Protein AF-A0A9D5GW02-F1 (afdb_monomer)

Organism: Pisum sativum (NCBI:txid3888)

InterPro domains:
  IPR046796 Putative plant retrotransposon-related domain [PF20167] (46-162)

Secondary structure (DSSP, 8-state):
--------------------GGGSSSHHHHHHHHHHHHS-SS--------TT-------TTPPPHHHHHHHH----HHHHHHHHB-TT---EE-TTS-EEEEEGGGB-HHHHHHHHHIIIIIS--S--SEEEHHHHHHHHHHHTT----HHHHHHHHHHHHHHHHHTT--

pLDDT: mean 79.62, std 18.94, range [33.97, 96.88]

Solvent-accessible surface area (backbone atoms only — not comparable to full-atom values): 10791 Å² total; per-residue (Å²): 140,85,85,81,82,79,81,79,79,78,78,80,70,81,74,82,70,75,87,61,78,85,76,43,97,43,71,68,56,46,52,52,46,53,57,49,68,71,44,60,92,52,78,86,73,78,74,82,78,53,92,86,55,84,74,90,82,64,62,96,88,55,68,38,59,52,53,49,49,64,73,69,64,80,72,64,61,67,61,45,41,70,75,35,33,36,91,96,54,75,65,47,56,48,98,85,67,46,77,49,28,35,52,49,87,43,36,28,72,71,43,49,57,52,45,52,52,37,36,66,72,49,53,70,55,96,66,75,74,44,40,44,49,74,55,47,55,51,50,41,36,61,74,70,72,45,58,65,60,59,67,61,48,33,53,50,47,52,52,49,52,56,58,55,58,61,69,76,75,117

Structure (mmCIF, N/CA/C/O backbone):
data_AF-A0A9D5GW02-F1
#
_entry.id   AF-A0A9D5GW02-F1
#
loop_
_atom_site.group_PDB
_atom_site.id
_atom_site.type_symbol
_atom_site.label_atom_id
_atom_site.label_alt_id
_atom_site.label_comp_id
_atom_site.label_asym_id
_atom_site.label_entity_id
_atom_site.label_seq_id
_atom_site.pdbx_PDB_ins_code
_atom_site.Cartn_x
_atom_site.Cartn_y
_atom_site.Cartn_z
_atom_site.occupancy
_atom_site.B_iso_or_equiv
_atom_site.auth_seq_id
_atom_site.auth_comp_id
_atom_site.auth_asym_id
_atom_site.auth_atom_id
_atom_site.pdbx_PDB_model_num
ATOM 1 N N . MET A 1 1 ? 53.458 -5.445 1.717 1.00 40.38 1 MET A N 1
ATOM 2 C CA . MET A 1 1 ? 52.701 -5.622 2.977 1.00 40.38 1 MET A CA 1
ATOM 3 C C . MET A 1 1 ? 51.301 -5.050 2.788 1.00 40.38 1 MET A C 1
ATOM 5 O O . MET A 1 1 ? 51.118 -3.847 2.907 1.00 40.38 1 MET A O 1
ATOM 9 N N . GLN A 1 2 ? 50.339 -5.889 2.402 1.00 34.09 2 GLN A N 1
ATOM 10 C CA . GLN A 1 2 ? 48.928 -5.512 2.267 1.00 34.09 2 GLN A CA 1
ATOM 11 C C . GLN A 1 2 ? 48.217 -5.868 3.579 1.00 34.09 2 GLN A C 1
ATOM 13 O O . GLN A 1 2 ? 48.332 -6.998 4.046 1.00 34.09 2 GLN A O 1
ATOM 18 N N . LYS A 1 3 ? 47.546 -4.898 4.213 1.00 35.06 3 LYS A N 1
ATOM 19 C CA . LYS A 1 3 ? 46.736 -5.131 5.417 1.00 35.06 3 LYS A CA 1
ATOM 20 C C . LYS A 1 3 ? 45.313 -5.478 4.988 1.00 35.06 3 LYS A C 1
ATOM 22 O O . LYS A 1 3 ? 44.567 -4.606 4.551 1.00 35.06 3 LYS A O 1
ATOM 27 N N . THR A 1 4 ? 44.961 -6.751 5.103 1.00 35.06 4 THR A N 1
ATOM 28 C CA . THR A 1 4 ? 43.608 -7.273 4.893 1.00 35.06 4 THR A CA 1
ATOM 29 C C . THR A 1 4 ? 42.700 -6.779 6.021 1.00 35.06 4 THR A C 1
ATOM 31 O O . THR A 1 4 ? 42.963 -7.038 7.194 1.00 35.06 4 THR A O 1
ATOM 34 N N . ASN A 1 5 ? 41.651 -6.030 5.678 1.00 33.97 5 ASN A N 1
ATOM 35 C CA . ASN A 1 5 ? 40.672 -5.502 6.625 1.00 33.97 5 ASN A CA 1
ATOM 36 C C . ASN A 1 5 ? 39.564 -6.549 6.825 1.00 33.97 5 ASN A C 1
ATOM 38 O O . ASN A 1 5 ? 38.668 -6.680 5.992 1.00 33.97 5 ASN A O 1
ATOM 42 N N . VAL A 1 6 ? 39.662 -7.342 7.893 1.00 38.84 6 VAL A N 1
ATOM 43 C CA . VAL A 1 6 ? 38.624 -8.304 8.283 1.00 38.84 6 VAL A CA 1
ATOM 44 C C . VAL A 1 6 ? 37.545 -7.540 9.051 1.00 38.84 6 VAL A C 1
ATOM 46 O O . VAL A 1 6 ? 37.749 -7.148 10.198 1.00 38.84 6 VAL A O 1
ATOM 49 N N . ARG A 1 7 ? 36.389 -7.302 8.420 1.00 36.84 7 ARG A N 1
ATOM 50 C CA . ARG A 1 7 ? 35.183 -6.838 9.121 1.00 36.84 7 ARG A CA 1
ATOM 51 C C . ARG A 1 7 ? 34.597 -8.008 9.908 1.00 36.84 7 ARG A C 1
ATOM 53 O O . ARG A 1 7 ? 33.895 -8.843 9.348 1.00 36.84 7 ARG A O 1
ATOM 60 N N . THR A 1 8 ? 34.878 -8.055 11.203 1.00 35.97 8 THR A N 1
ATOM 61 C CA . THR A 1 8 ? 34.214 -8.964 12.141 1.00 35.97 8 THR A CA 1
ATOM 62 C C . THR A 1 8 ? 32.749 -8.548 12.282 1.00 35.97 8 THR A C 1
ATOM 64 O O . THR A 1 8 ? 32.448 -7.477 12.809 1.00 35.97 8 THR A O 1
ATOM 67 N N . SER A 1 9 ? 31.827 -9.369 11.782 1.00 36.84 9 SER A N 1
ATOM 68 C CA . SER A 1 9 ? 30.395 -9.216 12.035 1.00 36.84 9 SER A CA 1
ATOM 69 C C . SER A 1 9 ? 30.111 -9.534 13.503 1.00 36.84 9 SER A C 1
ATOM 71 O O . SER A 1 9 ? 30.228 -10.686 13.921 1.00 36.84 9 SER A O 1
ATOM 73 N N . PHE A 1 10 ? 29.727 -8.537 14.298 1.00 34.84 10 PHE A N 1
ATOM 74 C CA . PHE A 1 10 ? 29.139 -8.801 15.607 1.00 34.84 10 PHE A CA 1
ATOM 75 C C . PHE A 1 10 ? 27.690 -9.238 15.394 1.00 34.84 10 PHE A C 1
ATOM 77 O O . PHE A 1 10 ? 26.810 -8.408 15.173 1.00 34.84 10 PHE A O 1
ATOM 84 N N . ALA A 1 11 ? 27.445 -10.548 15.437 1.00 38.75 11 ALA A N 1
ATOM 85 C CA . ALA A 1 11 ? 26.105 -11.061 15.667 1.00 38.75 11 ALA A CA 1
ATOM 86 C C . ALA A 1 11 ? 25.654 -10.549 17.042 1.00 38.75 11 ALA A C 1
ATOM 88 O O . ALA A 1 11 ? 26.266 -10.868 18.062 1.00 38.75 11 ALA A O 1
ATOM 89 N N . HIS A 1 12 ? 24.626 -9.703 17.068 1.00 41.47 12 HIS A N 1
ATOM 90 C CA . HIS A 1 12 ? 23.966 -9.335 18.312 1.00 41.47 12 HIS A CA 1
ATOM 91 C C . HIS A 1 12 ? 23.134 -10.546 18.729 1.00 41.47 12 HIS A C 1
ATOM 93 O O . HIS A 1 12 ? 22.028 -10.750 18.235 1.00 41.47 12 HIS A O 1
ATOM 99 N N . THR A 1 13 ? 23.692 -11.403 19.580 1.00 37.59 13 THR A N 1
ATOM 100 C CA . THR A 1 13 ? 22.870 -12.354 20.320 1.00 37.59 13 THR A CA 1
ATOM 101 C C . THR A 1 13 ? 21.923 -11.532 21.196 1.00 37.59 13 THR A C 1
ATOM 103 O O . THR A 1 13 ? 22.393 -10.624 21.893 1.00 37.59 13 THR A O 1
ATOM 106 N N . PRO A 1 14 ? 20.600 -11.776 21.154 1.00 41.75 14 PRO A N 1
ATOM 107 C CA . PRO A 1 14 ? 19.697 -11.203 22.137 1.00 41.75 14 PRO A CA 1
ATOM 108 C C . PRO A 1 14 ? 20.248 -11.577 23.507 1.00 41.75 14 PRO A C 1
ATOM 110 O O . PRO A 1 14 ? 20.387 -12.757 23.826 1.00 41.75 14 PRO A O 1
ATOM 113 N N . LYS A 1 15 ? 20.648 -10.579 24.292 1.00 44.72 15 LYS A N 1
ATOM 114 C CA . LYS A 1 15 ? 20.936 -10.828 25.696 1.00 44.72 15 LYS A CA 1
ATOM 115 C C . LYS A 1 15 ? 19.602 -11.208 26.317 1.00 44.72 15 LYS A C 1
ATOM 117 O O . LYS A 1 15 ? 18.693 -10.381 26.360 1.00 44.72 15 LYS A O 1
ATOM 122 N N . GLU A 1 16 ? 19.476 -12.454 26.755 1.00 51.94 16 GLU A N 1
ATOM 123 C CA . GLU A 1 16 ? 18.466 -12.811 27.741 1.00 51.94 16 GLU A CA 1
ATOM 124 C C . GLU A 1 16 ? 18.828 -12.062 29.026 1.00 51.94 16 GLU A C 1
ATOM 126 O O . GLU A 1 16 ? 19.579 -12.552 29.867 1.00 51.94 16 GLU A O 1
ATOM 131 N N . ASP A 1 17 ? 18.381 -10.811 29.132 1.00 56.94 17 ASP A N 1
ATOM 132 C CA . ASP A 1 17 ? 18.469 -10.082 30.387 1.00 56.94 17 ASP A CA 1
ATOM 133 C C . ASP A 1 17 ? 17.536 -10.793 31.379 1.00 56.94 17 ASP A C 1
ATOM 135 O O . ASP A 1 17 ? 16.331 -10.901 31.113 1.00 56.94 17 ASP A O 1
ATOM 139 N N . PRO A 1 18 ? 18.051 -11.297 32.515 1.00 57.75 18 PRO A N 1
ATOM 140 C CA . PRO A 1 18 ? 17.220 -11.964 33.501 1.00 57.75 18 PRO A CA 1
ATOM 141 C C . PRO A 1 18 ? 16.119 -11.008 33.969 1.00 57.75 18 PRO A C 1
ATOM 143 O O . PRO A 1 18 ? 16.367 -9.841 34.287 1.00 57.75 18 PRO A O 1
ATOM 146 N N . PHE A 1 19 ? 14.883 -11.510 33.980 1.00 56.81 19 PHE A N 1
ATOM 147 C CA . PHE A 1 19 ? 13.697 -10.738 34.333 1.00 56.81 19 PHE A CA 1
ATOM 148 C C . PHE A 1 19 ? 13.860 -10.095 35.719 1.00 56.81 19 PHE A C 1
ATOM 150 O O . PHE A 1 19 ? 13.896 -10.780 36.740 1.00 56.81 19 PHE A O 1
ATOM 157 N N . ASN A 1 20 ? 13.976 -8.765 35.756 1.00 67.88 20 ASN A N 1
ATOM 158 C CA . ASN A 1 20 ? 14.180 -8.020 36.992 1.00 67.88 20 ASN A CA 1
ATOM 159 C C . ASN A 1 20 ? 12.852 -7.453 37.520 1.00 67.88 20 ASN A C 1
ATOM 161 O O . ASN A 1 20 ? 12.376 -6.419 37.048 1.00 67.88 20 ASN A O 1
ATOM 165 N N . HIS A 1 21 ? 12.298 -8.095 38.551 1.00 65.56 21 HIS A N 1
ATOM 166 C CA . HIS A 1 21 ? 11.068 -7.668 39.231 1.00 65.56 21 HIS A CA 1
ATOM 167 C C . HIS A 1 21 ? 11.150 -6.244 39.816 1.00 65.56 21 HIS A C 1
ATOM 169 O O . HIS A 1 21 ? 10.138 -5.558 39.898 1.00 65.56 21 HIS A O 1
ATOM 175 N N . SER A 1 22 ? 12.348 -5.758 40.164 1.00 69.81 22 SER A N 1
ATOM 176 C CA . SER A 1 22 ? 12.544 -4.413 40.736 1.00 69.81 22 SER A CA 1
ATOM 177 C C . SER A 1 22 ? 12.518 -3.274 39.706 1.00 69.81 22 SER A C 1
ATOM 179 O O . SER A 1 22 ? 12.589 -2.105 40.076 1.00 69.81 22 SER A O 1
ATOM 181 N N . LYS A 1 23 ? 12.398 -3.589 38.408 1.00 71.31 23 LYS A N 1
ATOM 182 C CA . LYS A 1 23 ? 12.313 -2.592 37.328 1.00 71.31 23 LYS A CA 1
ATOM 183 C C . LYS A 1 23 ? 10.919 -1.964 37.200 1.00 71.31 23 LYS A C 1
ATOM 185 O O . LYS A 1 23 ? 10.786 -0.896 36.605 1.00 71.31 23 LYS A O 1
ATOM 190 N N . PHE A 1 24 ? 9.884 -2.627 37.707 1.00 73.25 24 PHE A N 1
ATOM 191 C CA . PHE A 1 24 ? 8.500 -2.191 37.546 1.00 73.25 24 PHE A CA 1
ATOM 192 C C . PHE A 1 24 ? 8.050 -1.355 38.743 1.00 73.25 24 PHE A C 1
ATOM 194 O O . PHE A 1 24 ? 8.357 -1.677 39.886 1.00 73.25 24 PHE A O 1
ATOM 201 N N . LEU A 1 25 ? 7.283 -0.293 38.483 1.00 75.38 25 LEU A N 1
ATOM 202 C CA . LEU A 1 25 ? 6.775 0.603 39.529 1.00 75.38 25 LEU A CA 1
ATOM 203 C C . LEU A 1 25 ? 5.629 -0.032 40.346 1.00 75.38 25 LEU A C 1
ATOM 205 O O . LEU A 1 25 ? 5.149 0.579 41.296 1.00 75.38 25 LEU A O 1
ATOM 209 N N . GLY A 1 26 ? 5.175 -1.240 39.981 1.00 78.56 26 GLY A N 1
ATOM 210 C CA . GLY A 1 26 ? 4.139 -1.987 40.695 1.00 78.56 26 GLY A CA 1
ATOM 211 C C . GLY A 1 26 ? 3.680 -3.264 39.978 1.00 78.56 26 GLY A C 1
ATOM 212 O O . GLY A 1 26 ? 4.031 -3.505 38.819 1.00 78.56 26 GLY A O 1
ATOM 213 N N . ALA A 1 27 ? 2.855 -4.057 40.671 1.00 76.12 27 ALA A N 1
ATOM 214 C CA . ALA A 1 27 ? 2.363 -5.361 40.213 1.00 76.12 27 ALA A CA 1
ATOM 215 C C . ALA A 1 27 ? 1.530 -5.286 38.917 1.00 76.12 27 ALA A C 1
ATOM 217 O O . ALA A 1 27 ? 1.648 -6.156 38.056 1.00 76.12 27 ALA A O 1
ATOM 218 N N . ASP A 1 28 ? 0.756 -4.214 38.726 1.00 79.00 28 ASP A N 1
ATOM 219 C CA . ASP A 1 28 ? -0.043 -4.006 37.509 1.00 79.00 28 ASP A CA 1
ATOM 220 C C . ASP A 1 28 ? 0.834 -3.802 36.266 1.00 79.00 28 ASP A C 1
ATOM 222 O O . ASP A 1 28 ? 0.537 -4.317 35.185 1.00 79.00 28 ASP A O 1
ATOM 226 N N . GLN A 1 29 ? 1.945 -3.072 36.410 1.00 75.06 29 GLN A N 1
ATOM 227 C CA . GLN A 1 29 ? 2.900 -2.883 35.316 1.00 75.06 29 GLN A CA 1
ATOM 228 C C . GLN A 1 29 ? 3.627 -4.184 34.985 1.00 75.06 29 GLN A C 1
ATOM 230 O O . GLN A 1 29 ? 3.855 -4.474 33.812 1.00 75.06 29 GLN A O 1
ATOM 235 N N . GLU A 1 30 ? 3.952 -4.977 36.007 1.00 77.25 30 GLU A N 1
ATOM 236 C CA . GLU A 1 30 ? 4.559 -6.294 35.842 1.00 77.25 30 GLU A CA 1
ATOM 237 C C . GLU A 1 30 ? 3.620 -7.258 35.101 1.00 77.25 30 GLU A C 1
ATOM 239 O O . GLU A 1 30 ? 4.036 -7.908 34.138 1.00 77.25 30 GLU A O 1
ATOM 244 N N . TYR A 1 31 ? 2.343 -7.319 35.497 1.00 80.50 31 TYR A N 1
ATOM 245 C CA . TYR A 1 31 ? 1.327 -8.144 34.841 1.00 80.50 31 TYR A CA 1
ATOM 246 C C . TYR A 1 31 ? 1.158 -7.747 33.374 1.00 80.50 31 TYR A C 1
ATOM 248 O O . TYR A 1 31 ? 1.256 -8.588 32.481 1.00 80.50 31 TYR A O 1
ATOM 256 N N . ARG A 1 32 ? 0.997 -6.447 33.113 1.00 78.81 32 ARG A N 1
ATOM 257 C CA . ARG A 1 32 ? 0.835 -5.915 31.760 1.00 78.81 32 ARG A CA 1
ATOM 258 C C . ARG A 1 32 ? 2.076 -6.146 30.895 1.00 78.81 32 ARG A C 1
ATOM 260 O O . ARG A 1 32 ? 1.938 -6.434 29.712 1.00 78.81 32 ARG A O 1
ATOM 267 N N . TYR A 1 33 ? 3.282 -6.054 31.457 1.00 76.06 33 TYR A N 1
ATOM 268 C CA . TYR A 1 33 ? 4.509 -6.397 30.737 1.00 76.06 33 TYR A CA 1
ATOM 269 C C . TYR A 1 33 ? 4.549 -7.881 30.370 1.00 76.06 33 TYR A C 1
ATOM 271 O O . TYR A 1 33 ? 4.834 -8.198 29.222 1.00 76.06 33 TYR A O 1
ATOM 279 N N . LYS A 1 34 ? 4.227 -8.789 31.300 1.00 77.44 34 LYS A N 1
ATOM 280 C CA . LYS A 1 34 ? 4.178 -10.236 31.020 1.00 77.44 34 LYS A CA 1
ATOM 281 C C . LYS A 1 34 ? 3.123 -10.573 29.969 1.00 77.44 34 LYS A C 1
ATOM 283 O O . LYS A 1 34 ? 3.375 -11.390 29.091 1.00 77.44 34 LYS A O 1
ATOM 288 N N . GLU A 1 35 ? 1.972 -9.910 30.029 1.00 81.88 35 GLU A N 1
ATOM 289 C CA . GLU A 1 35 ? 0.899 -10.043 29.044 1.00 81.88 35 GLU A CA 1
ATOM 290 C C . GLU A 1 35 ? 1.308 -9.512 27.658 1.00 81.88 35 GLU A C 1
ATOM 292 O O . GLU A 1 35 ? 0.929 -10.080 26.640 1.00 81.88 35 GLU A O 1
ATOM 297 N N . LEU A 1 36 ? 2.082 -8.425 27.594 1.00 72.38 36 LEU A N 1
ATOM 298 C CA . LEU A 1 36 ? 2.593 -7.872 26.336 1.00 72.38 36 LEU A CA 1
ATOM 299 C C . LEU A 1 36 ? 3.779 -8.665 25.786 1.00 72.38 36 LEU A C 1
ATOM 301 O O . LEU A 1 36 ? 3.888 -8.808 24.579 1.00 72.38 36 LEU A O 1
ATOM 305 N N . ALA A 1 37 ? 4.655 -9.185 26.644 1.00 68.25 37 ALA A N 1
ATOM 306 C CA . ALA A 1 37 ? 5.805 -9.991 26.245 1.00 68.25 37 ALA A CA 1
ATOM 307 C C . ALA A 1 37 ? 5.386 -11.381 25.744 1.00 68.25 37 ALA A C 1
ATOM 309 O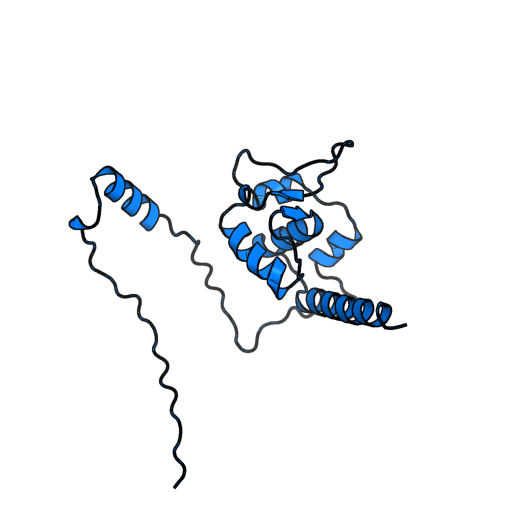 O . ALA A 1 37 ? 6.035 -11.931 24.860 1.00 68.25 37 ALA A O 1
ATOM 310 N N . SER A 1 38 ? 4.290 -11.938 26.272 1.00 69.00 38 SER A N 1
ATOM 311 C CA . SER A 1 38 ? 3.700 -13.180 25.756 1.00 69.00 38 SER A CA 1
ATOM 312 C C . SER A 1 38 ? 2.944 -12.976 24.441 1.00 69.00 38 SER A C 1
ATOM 314 O O . SER A 1 38 ? 2.763 -13.921 23.673 1.00 69.00 38 SER A O 1
ATOM 316 N N . LYS A 1 39 ? 2.532 -11.738 24.147 1.00 64.94 39 LYS A N 1
ATOM 317 C CA . LYS A 1 39 ? 1.973 -11.339 22.856 1.00 64.94 39 LYS A CA 1
ATOM 318 C C . LYS A 1 39 ? 3.121 -10.947 21.935 1.00 64.94 39 LYS A C 1
ATOM 320 O O . LYS A 1 39 ? 3.562 -9.802 21.931 1.00 64.94 39 LYS A O 1
ATOM 325 N N . SER A 1 40 ? 3.599 -11.890 21.127 1.00 58.03 40 SER A N 1
ATOM 326 C CA . SER A 1 40 ? 4.564 -11.559 20.079 1.00 58.03 40 SER A CA 1
ATOM 327 C C . SER A 1 40 ? 4.011 -10.414 19.215 1.00 58.03 40 SER A C 1
ATOM 329 O O . SER A 1 40 ? 2.965 -10.557 18.582 1.00 58.03 40 SER A O 1
ATOM 331 N N . ILE A 1 41 ? 4.684 -9.254 19.226 1.00 56.97 41 ILE A N 1
ATOM 332 C CA . ILE A 1 41 ? 4.271 -8.040 18.484 1.00 56.97 41 ILE A CA 1
ATOM 333 C C . ILE A 1 41 ? 4.180 -8.326 16.978 1.00 56.97 41 ILE A C 1
ATOM 335 O O . ILE A 1 41 ? 3.425 -7.689 16.247 1.00 56.97 41 ILE A O 1
ATOM 339 N N . TRP A 1 42 ? 4.929 -9.327 16.530 1.00 55.28 42 TRP A N 1
ATOM 340 C CA . TRP A 1 42 ? 4.851 -9.909 15.209 1.00 55.28 42 TRP A CA 1
ATOM 341 C C . TRP A 1 42 ? 4.508 -11.385 15.391 1.00 55.28 42 TRP A C 1
ATOM 343 O O . TRP A 1 42 ? 5.206 -12.071 16.129 1.00 55.28 42 TRP A O 1
ATOM 353 N N . SER A 1 43 ? 3.527 -11.943 14.675 1.00 51.34 43 SER A N 1
ATOM 354 C CA . SER A 1 43 ? 3.719 -13.340 14.252 1.00 51.34 43 SER A CA 1
ATOM 355 C C . SER A 1 43 ? 5.114 -13.364 13.637 1.00 51.34 43 SER A C 1
ATOM 357 O O . SER A 1 43 ? 5.343 -12.500 12.789 1.00 51.34 43 SER A O 1
ATOM 359 N N . GLU A 1 44 ? 6.041 -14.204 14.095 1.00 53.19 44 GLU A N 1
ATOM 360 C CA . GLU A 1 44 ? 7.389 -14.312 13.530 1.00 53.19 44 GLU A CA 1
ATOM 361 C C . GLU A 1 44 ? 7.282 -14.659 12.034 1.00 53.19 44 GLU A C 1
ATOM 363 O O . GLU A 1 44 ? 7.429 -15.799 11.614 1.00 53.19 44 GLU A O 1
ATOM 368 N N . ARG A 1 45 ? 6.958 -13.672 11.192 1.00 51.53 45 ARG A N 1
ATOM 369 C CA . ARG A 1 45 ? 7.124 -13.747 9.756 1.00 51.53 45 ARG A CA 1
ATOM 370 C C . ARG A 1 45 ? 8.611 -13.610 9.595 1.00 51.53 45 ARG A C 1
ATOM 372 O O . ARG A 1 45 ? 9.160 -12.510 9.594 1.00 51.53 45 ARG A O 1
ATOM 379 N N . THR A 1 46 ? 9.265 -14.755 9.538 1.00 52.72 46 THR A N 1
ATOM 380 C CA . THR A 1 46 ? 10.623 -14.846 9.048 1.00 52.72 46 THR A CA 1
ATOM 381 C C . THR A 1 46 ? 10.588 -14.343 7.611 1.00 52.72 46 THR A C 1
ATOM 383 O O . THR A 1 46 ? 10.161 -15.040 6.692 1.00 52.72 46 THR A O 1
ATOM 386 N N . PHE A 1 47 ? 10.970 -13.084 7.414 1.00 53.03 47 PHE A N 1
ATOM 387 C CA . PHE A 1 47 ? 11.226 -12.575 6.081 1.00 53.03 47 PHE A CA 1
ATOM 388 C C . PHE A 1 47 ? 12.541 -13.206 5.646 1.00 53.03 47 PHE A C 1
ATOM 390 O O . PHE A 1 47 ? 13.613 -12.777 6.071 1.00 53.03 47 PHE A O 1
ATOM 397 N N . ASN A 1 48 ? 12.457 -14.266 4.845 1.00 55.50 48 ASN A N 1
ATOM 398 C CA . ASN A 1 48 ? 13.618 -14.836 4.175 1.00 55.50 48 ASN A CA 1
ATOM 399 C C . ASN A 1 48 ? 14.128 -13.798 3.170 1.00 55.50 48 ASN A C 1
ATOM 401 O O . ASN A 1 48 ? 13.737 -13.795 2.003 1.00 55.50 48 ASN A O 1
ATOM 405 N N . ILE A 1 49 ? 14.950 -12.863 3.649 1.00 57.59 49 ILE A N 1
ATOM 406 C CA . ILE A 1 49 ? 15.620 -11.871 2.817 1.00 57.59 49 ILE A CA 1
ATOM 407 C C . ILE A 1 49 ? 16.700 -12.634 2.057 1.00 57.59 49 ILE A C 1
ATOM 409 O O . ILE A 1 49 ? 17.816 -12.810 2.537 1.00 57.59 49 ILE A O 1
ATOM 413 N N . ASN A 1 50 ? 16.323 -13.145 0.889 1.00 65.69 50 ASN A N 1
ATOM 414 C CA . ASN A 1 50 ? 17.260 -13.691 -0.074 1.00 65.69 50 ASN A CA 1
ATOM 415 C C . ASN A 1 50 ? 18.154 -12.527 -0.563 1.00 65.69 50 ASN A C 1
ATOM 417 O O . ASN A 1 50 ? 17.607 -11.586 -1.147 1.00 65.69 50 ASN A O 1
ATOM 421 N N . PRO A 1 51 ? 19.481 -12.545 -0.328 1.00 67.25 51 PRO A N 1
ATOM 422 C CA . PRO A 1 51 ? 20.381 -11.497 -0.809 1.00 67.25 51 PRO A CA 1
ATOM 423 C C . PRO A 1 51 ? 20.463 -11.441 -2.342 1.00 67.25 51 PRO A C 1
ATOM 425 O O . PRO A 1 51 ? 20.709 -10.369 -2.890 1.00 67.25 51 PRO A O 1
ATOM 428 N N . GLU A 1 52 ? 20.184 -12.546 -3.036 1.00 68.19 52 GLU A N 1
ATOM 429 C CA . GLU A 1 52 ? 20.007 -12.578 -4.492 1.00 68.19 52 GLU A CA 1
ATOM 430 C C . GLU A 1 52 ? 18.584 -12.171 -4.926 1.00 68.19 52 GLU A C 1
ATOM 432 O O . GLU A 1 52 ? 18.358 -11.809 -6.081 1.00 68.19 52 GLU A O 1
ATOM 437 N N . GLY A 1 53 ? 17.630 -12.180 -3.990 1.00 63.88 53 GLY A N 1
ATOM 438 C CA . GLY A 1 53 ? 16.211 -11.932 -4.224 1.00 63.88 53 GLY A CA 1
ATOM 439 C C . GLY A 1 53 ? 15.531 -13.015 -5.072 1.00 63.88 53 GLY A C 1
ATOM 440 O O . GLY A 1 53 ? 16.156 -13.739 -5.835 1.00 63.88 53 GLY A O 1
ATOM 441 N N . ASN A 1 54 ? 14.206 -13.110 -4.964 1.00 71.31 54 ASN A N 1
ATOM 442 C CA . ASN A 1 54 ? 13.366 -13.781 -5.962 1.00 71.31 54 ASN A CA 1
ATOM 443 C C . ASN A 1 54 ? 12.419 -12.718 -6.529 1.00 71.31 54 ASN A C 1
ATOM 445 O O . ASN A 1 54 ? 11.279 -12.615 -6.067 1.00 71.31 54 ASN A O 1
ATOM 449 N N . PRO A 1 55 ? 12.905 -11.833 -7.419 1.00 72.12 55 PRO A N 1
ATOM 450 C CA . PRO A 1 55 ? 12.084 -10.758 -7.950 1.00 72.12 55 PRO A CA 1
ATOM 451 C C . PRO A 1 55 ? 10.847 -11.334 -8.636 1.00 72.12 55 PRO A C 1
ATOM 453 O O . PRO A 1 55 ? 10.900 -12.386 -9.276 1.00 72.12 55 PRO A O 1
ATOM 456 N N . LEU A 1 56 ? 9.726 -10.625 -8.500 1.00 77.88 56 LEU A N 1
ATOM 457 C CA . LEU A 1 56 ? 8.514 -10.953 -9.232 1.00 77.88 56 LEU A CA 1
ATOM 458 C C . LEU A 1 56 ? 8.832 -10.885 -10.731 1.00 77.88 56 LEU A C 1
ATOM 460 O O . LEU A 1 56 ? 9.115 -9.812 -11.257 1.00 77.88 56 LEU A O 1
ATOM 464 N N . THR A 1 57 ? 8.807 -12.037 -11.393 1.00 82.12 57 THR A N 1
ATOM 465 C CA . THR A 1 57 ? 8.997 -12.147 -12.837 1.00 82.12 57 THR A CA 1
ATOM 466 C C . THR A 1 57 ? 7.625 -12.223 -13.483 1.00 82.12 57 THR A C 1
ATOM 468 O O . THR A 1 57 ? 6.852 -13.148 -13.243 1.00 82.12 57 THR A O 1
ATOM 471 N N . LEU A 1 58 ? 7.302 -11.197 -14.257 1.00 82.50 58 LEU A N 1
ATOM 472 C CA . LEU A 1 58 ? 6.102 -11.146 -15.077 1.00 82.50 58 LEU A CA 1
ATOM 473 C C . LEU A 1 58 ? 6.540 -11.020 -16.537 1.00 82.50 58 LEU A C 1
ATOM 475 O O . LEU A 1 58 ? 7.557 -10.372 -16.795 1.00 82.50 58 LEU A O 1
ATOM 479 N N . PRO A 1 59 ? 5.804 -11.617 -17.485 1.00 84.31 59 PRO A N 1
ATOM 480 C CA . PRO A 1 59 ? 5.935 -11.276 -18.896 1.00 84.31 59 PRO A CA 1
ATOM 481 C C . PRO A 1 59 ? 5.795 -9.762 -19.115 1.00 84.31 59 PRO A C 1
ATOM 483 O O . PRO A 1 59 ? 5.056 -9.107 -18.379 1.00 84.31 59 PRO A O 1
ATOM 486 N N . AS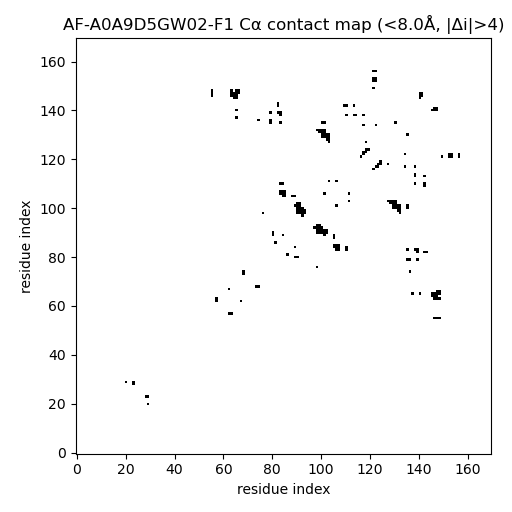P A 1 60 ? 6.444 -9.222 -20.150 1.00 76.94 60 ASP A N 1
ATOM 487 C CA . ASP A 1 60 ? 6.488 -7.772 -20.422 1.00 76.94 60 ASP A CA 1
ATOM 488 C C . ASP A 1 60 ? 5.093 -7.114 -20.504 1.00 76.94 60 ASP A C 1
ATOM 490 O O . ASP A 1 60 ? 4.912 -5.970 -20.080 1.00 76.94 60 ASP A O 1
ATOM 494 N N . ASP A 1 61 ? 4.089 -7.858 -20.977 1.00 84.38 61 ASP A N 1
ATOM 495 C CA . ASP A 1 61 ? 2.708 -7.386 -21.134 1.00 84.38 61 ASP A CA 1
ATOM 496 C C . ASP A 1 61 ? 1.795 -7.707 -19.935 1.00 84.38 61 ASP A C 1
ATOM 498 O O . ASP A 1 61 ? 0.607 -7.364 -19.934 1.00 84.38 61 ASP A O 1
ATOM 502 N N . GLU A 1 62 ? 2.310 -8.362 -18.890 1.00 90.12 62 GLU A N 1
ATOM 503 C CA . GLU A 1 62 ? 1.503 -8.760 -17.744 1.00 90.12 62 GLU A CA 1
ATOM 504 C C . GLU A 1 62 ? 1.578 -7.766 -16.576 1.00 90.12 62 GLU A C 1
ATOM 506 O O . GLU A 1 62 ? 2.627 -7.364 -16.079 1.00 90.12 62 GLU A O 1
ATOM 511 N N . LEU A 1 63 ? 0.402 -7.407 -16.059 1.00 90.25 63 LEU A N 1
ATOM 512 C CA . LEU A 1 63 ? 0.265 -6.598 -14.855 1.00 90.25 63 LEU A CA 1
ATOM 513 C C . LEU A 1 63 ? 0.214 -7.482 -13.596 1.00 90.25 63 LEU A C 1
ATOM 515 O O . LEU A 1 63 ? -0.567 -8.435 -13.523 1.00 90.25 63 LEU A O 1
ATOM 519 N N . CYS A 1 64 ? 0.955 -7.105 -12.547 1.00 93.62 64 CYS A N 1
ATOM 520 C CA . CYS A 1 64 ? 0.775 -7.690 -11.211 1.00 93.62 64 CYS A CA 1
ATOM 521 C C . CYS A 1 64 ? -0.646 -7.442 -10.674 1.00 93.62 64 CYS A C 1
ATOM 523 O O . CYS A 1 64 ? -1.355 -6.547 -11.147 1.00 93.62 64 CYS A O 1
ATOM 525 N N . GLN A 1 65 ? -1.057 -8.185 -9.640 1.00 94.31 65 GLN A N 1
ATOM 526 C CA . GLN A 1 65 ? -2.398 -8.067 -9.048 1.00 94.31 65 GLN A CA 1
ATOM 527 C C . GLN A 1 65 ? -2.730 -6.622 -8.645 1.00 94.31 65 GLN A C 1
ATOM 529 O O . GLN A 1 65 ? -3.803 -6.122 -8.984 1.00 94.31 65 GLN A O 1
ATOM 534 N N . TYR A 1 66 ? -1.789 -5.922 -7.997 1.00 95.06 66 TYR A N 1
ATOM 535 C CA . TYR A 1 66 ? -1.967 -4.511 -7.637 1.00 95.06 66 TYR A CA 1
ATOM 536 C C . TYR A 1 66 ? -2.203 -3.625 -8.865 1.00 95.06 66 TYR A C 1
ATOM 538 O O . TYR A 1 66 ? -3.099 -2.785 -8.871 1.00 95.06 66 TYR A O 1
ATOM 546 N N . SER A 1 67 ? -1.424 -3.826 -9.928 1.00 93.81 67 SER A N 1
ATOM 547 C CA . SER A 1 67 ? -1.535 -3.027 -11.150 1.00 93.81 67 SER A CA 1
ATOM 548 C C . SER A 1 67 ? -2.835 -3.297 -11.908 1.00 93.81 67 SER A C 1
ATOM 550 O O . SER A 1 67 ? -3.446 -2.351 -12.404 1.00 93.81 67 SER A O 1
ATOM 552 N N . LYS A 1 68 ? -3.289 -4.558 -11.945 1.00 94.69 68 LYS A N 1
ATOM 553 C CA . LYS A 1 68 ? -4.602 -4.943 -12.487 1.00 94.69 68 LYS A CA 1
ATOM 554 C C . LYS A 1 68 ? -5.711 -4.204 -11.730 1.00 94.69 68 LYS A C 1
ATOM 556 O O . LYS A 1 68 ? -6.480 -3.469 -12.346 1.00 94.69 68 LYS A O 1
ATOM 561 N N . ARG A 1 69 ? -5.718 -4.276 -10.394 1.00 95.50 69 ARG A N 1
ATOM 562 C CA . ARG A 1 69 ? -6.719 -3.589 -9.559 1.00 95.50 69 ARG A CA 1
ATOM 563 C C . ARG A 1 69 ? -6.677 -2.068 -9.698 1.00 95.50 69 ARG A C 1
ATOM 565 O O . ARG A 1 69 ? -7.720 -1.428 -9.792 1.00 95.50 69 ARG A O 1
ATOM 572 N N . LEU A 1 70 ? -5.480 -1.485 -9.755 1.00 93.50 70 LEU A N 1
ATOM 573 C CA . LEU A 1 70 ? -5.311 -0.048 -9.952 1.00 93.50 70 LEU A CA 1
ATOM 574 C C . LEU A 1 70 ? -5.926 0.423 -11.275 1.00 93.50 70 LEU A C 1
ATOM 576 O O . LEU A 1 70 ? -6.525 1.493 -11.300 1.00 93.50 70 LEU A O 1
ATOM 580 N N . SER A 1 71 ? -5.808 -0.374 -12.343 1.00 92.38 71 SER A N 1
ATOM 581 C CA . SER A 1 71 ? -6.412 -0.060 -13.645 1.00 92.38 71 SER A CA 1
ATOM 582 C C . SER A 1 71 ? -7.939 -0.204 -13.663 1.00 92.38 71 SER A C 1
ATOM 584 O O . SER A 1 71 ? -8.609 0.566 -14.342 1.00 92.38 71 SER A O 1
ATOM 586 N N . GLN A 1 72 ? -8.488 -1.150 -12.895 1.00 93.81 72 GLN A N 1
ATOM 587 C CA . GLN A 1 72 ? -9.933 -1.386 -12.795 1.00 93.81 72 GLN A CA 1
ATOM 588 C C . GLN A 1 72 ? -10.639 -0.319 -11.947 1.00 93.81 72 GLN A C 1
ATOM 590 O O . GLN A 1 72 ? -11.760 0.077 -12.254 1.00 93.81 72 GLN A O 1
ATOM 595 N N . GLY A 1 73 ? -9.985 0.164 -10.886 1.00 89.94 73 GLY A N 1
ATOM 596 C CA . GLY A 1 73 ? -10.505 1.226 -10.017 1.00 89.94 73 GLY A CA 1
ATOM 597 C C . GLY A 1 73 ? -11.603 0.791 -9.035 1.00 89.94 73 GLY A C 1
ATOM 598 O O . GLY A 1 73 ? -12.044 1.605 -8.224 1.00 89.94 73 GLY A O 1
ATOM 599 N N . ASP A 1 74 ? -12.014 -0.477 -9.051 1.00 90.44 74 ASP A N 1
ATOM 600 C CA . ASP A 1 74 ? -13.040 -1.074 -8.192 1.00 90.44 74 ASP A CA 1
ATOM 601 C C . ASP A 1 74 ? -12.447 -1.543 -6.848 1.00 90.44 74 ASP A C 1
ATOM 603 O O . ASP A 1 74 ? -12.269 -2.729 -6.561 1.00 90.44 74 ASP A O 1
ATOM 607 N N . TRP A 1 75 ? -12.079 -0.590 -5.997 1.00 93.50 75 TRP A N 1
ATOM 608 C CA . TRP A 1 75 ? -11.490 -0.889 -4.691 1.00 93.50 75 TRP A CA 1
ATOM 609 C C . TRP A 1 75 ? -12.552 -1.211 -3.635 1.00 93.50 75 TRP A C 1
ATOM 611 O O . TRP A 1 75 ? -13.484 -0.438 -3.417 1.00 93.50 75 TRP A O 1
ATOM 621 N N . ASN A 1 76 ? -12.365 -2.318 -2.910 1.00 94.56 76 ASN A N 1
ATOM 622 C CA . ASN A 1 76 ? -13.132 -2.605 -1.699 1.00 94.56 76 ASN A CA 1
ATOM 623 C C . ASN A 1 76 ? -12.518 -1.847 -0.510 1.00 94.56 76 ASN A C 1
ATOM 625 O O . ASN A 1 76 ? -11.632 -2.353 0.179 1.00 94.56 76 ASN A O 1
ATOM 629 N N . PHE A 1 77 ? -12.968 -0.610 -0.300 1.00 94.25 77 PHE A N 1
ATOM 630 C CA . PHE A 1 77 ? -12.435 0.259 0.752 1.00 94.25 77 PHE A CA 1
ATOM 631 C C . PHE A 1 77 ? -12.762 -0.212 2.172 1.00 94.25 77 PHE A C 1
ATOM 633 O O . PHE A 1 77 ? -12.007 0.109 3.087 1.00 94.25 77 PHE A O 1
ATOM 640 N N . GLU A 1 78 ? -13.822 -1.002 2.358 1.00 95.19 78 GLU A N 1
ATOM 641 C CA . GLU A 1 78 ? -14.129 -1.618 3.654 1.00 95.19 78 GLU A CA 1
ATOM 642 C C . GLU A 1 78 ? -13.076 -2.666 4.019 1.00 95.19 78 GLU A C 1
ATOM 644 O O . GLU A 1 78 ? -12.529 -2.634 5.117 1.00 95.19 78 GLU A O 1
ATOM 649 N N . LEU A 1 79 ? -12.685 -3.511 3.061 1.00 95.50 79 LEU A N 1
ATOM 650 C CA . LEU A 1 79 ? -11.614 -4.484 3.272 1.00 95.50 79 LEU A CA 1
ATOM 651 C C . LEU A 1 79 ? -10.261 -3.799 3.513 1.00 95.50 79 LEU A C 1
ATOM 653 O O . LEU A 1 79 ? -9.526 -4.178 4.419 1.00 95.50 79 LEU A O 1
ATOM 657 N N . VAL A 1 80 ? -9.952 -2.743 2.749 1.00 96.75 80 VAL A N 1
ATOM 658 C CA . VAL A 1 80 ? -8.742 -1.930 2.972 1.00 96.75 80 VAL A CA 1
ATOM 659 C C . VAL A 1 80 ? -8.751 -1.319 4.376 1.00 96.75 80 VAL A C 1
ATOM 661 O O . VAL A 1 80 ? -7.725 -1.337 5.051 1.00 96.75 80 VAL A O 1
ATOM 664 N N . LYS A 1 81 ? -9.892 -0.795 4.837 1.00 96.69 81 LYS A N 1
ATOM 665 C CA . LYS A 1 81 ? -10.046 -0.280 6.202 1.00 96.69 81 LYS A CA 1
ATOM 666 C C . LYS A 1 81 ? -9.753 -1.384 7.215 1.00 96.69 81 LYS A C 1
ATOM 668 O O . LYS A 1 81 ? -8.843 -1.218 8.020 1.00 96.69 81 LYS A O 1
ATOM 673 N N . ASP A 1 82 ? -10.463 -2.504 7.142 1.00 96.25 82 ASP A N 1
ATOM 674 C CA . ASP A 1 82 ? -10.375 -3.579 8.136 1.00 96.25 82 ASP A CA 1
ATOM 675 C C . ASP A 1 82 ? -8.968 -4.179 8.250 1.00 96.25 82 ASP A C 1
ATOM 677 O O . ASP A 1 82 ? -8.558 -4.592 9.333 1.00 96.25 82 ASP A O 1
ATOM 681 N N . THR A 1 83 ? -8.189 -4.172 7.165 1.00 96.19 83 THR A N 1
ATOM 682 C CA . THR A 1 83 ? -6.786 -4.599 7.200 1.00 96.19 83 THR A CA 1
ATOM 683 C C . THR A 1 83 ? -5.844 -3.553 7.804 1.00 96.19 83 THR A C 1
ATOM 685 O O . THR A 1 83 ? -4.858 -3.919 8.445 1.00 96.19 83 THR A O 1
ATOM 688 N N . LEU A 1 84 ? -6.088 -2.256 7.583 1.00 96.69 84 LEU A N 1
ATOM 689 C CA . LEU A 1 84 ? -5.097 -1.208 7.859 1.00 96.69 84 LEU A CA 1
ATOM 690 C C . LEU A 1 84 ? -5.295 -0.457 9.175 1.00 96.69 84 LEU A C 1
ATOM 692 O O . LEU A 1 84 ? -4.320 0.033 9.753 1.00 96.69 84 LEU A O 1
ATOM 696 N N . VAL A 1 85 ? -6.535 -0.307 9.636 1.00 96.56 85 VAL A N 1
ATOM 697 C CA . VAL A 1 85 ? -6.852 0.561 10.778 1.00 96.56 85 VAL A CA 1
ATOM 698 C C . VAL A 1 85 ? -7.186 -0.226 12.036 1.00 96.56 85 VAL A C 1
ATOM 700 O O . VAL A 1 85 ? -7.492 -1.414 11.999 1.00 96.56 85 VAL A O 1
ATOM 703 N N . LEU A 1 86 ? -7.102 0.448 13.181 1.00 95.81 86 LEU A N 1
ATOM 704 C CA . LEU A 1 86 ? -7.565 -0.093 14.454 1.00 95.81 86 LEU A CA 1
ATOM 705 C C . LEU A 1 86 ? -9.098 -0.272 14.450 1.00 95.81 86 LEU A C 1
ATOM 707 O O . LEU A 1 86 ? -9.804 0.540 13.841 1.00 95.81 86 LEU A O 1
ATOM 711 N N . PRO A 1 87 ? -9.642 -1.269 15.173 1.00 94.38 87 PRO A N 1
ATOM 712 C CA . PRO A 1 87 ? -11.086 -1.450 15.298 1.00 94.38 87 PRO A CA 1
ATOM 713 C C . PRO A 1 87 ? -11.804 -0.166 15.741 1.00 94.38 87 PRO A C 1
ATOM 715 O O . PRO A 1 87 ? -11.343 0.546 16.633 1.00 94.38 87 PRO A O 1
ATOM 718 N N . GLY A 1 88 ? -12.938 0.139 15.104 1.00 93.88 88 GLY A N 1
ATOM 719 C CA . GLY A 1 88 ? -13.725 1.348 15.378 1.00 93.88 88 GLY A CA 1
ATOM 720 C C . GLY A 1 88 ? -13.190 2.634 14.736 1.00 93.88 88 GLY A C 1
ATOM 721 O O . 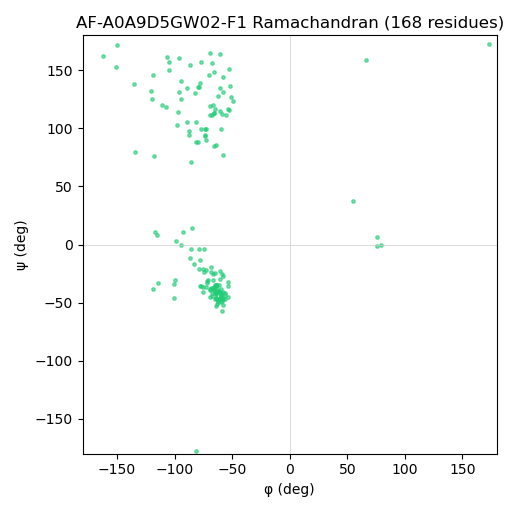GLY A 1 88 ? -13.807 3.687 14.890 1.00 93.88 88 GLY A O 1
ATOM 722 N N . ARG A 1 89 ? -12.071 2.578 14.003 1.00 95.44 89 ARG A N 1
ATOM 723 C CA . ARG A 1 89 ? -11.572 3.694 13.186 1.00 95.44 89 ARG A CA 1
ATOM 724 C C . ARG A 1 89 ? -12.007 3.552 11.729 1.00 95.44 89 ARG A C 1
ATOM 726 O O . ARG A 1 89 ? -12.397 2.476 11.284 1.00 95.44 89 ARG A O 1
ATOM 733 N N . THR A 1 90 ? -11.967 4.657 10.987 1.00 95.44 90 THR A N 1
ATOM 734 C CA . THR A 1 90 ? -12.401 4.696 9.584 1.00 95.44 90 THR A CA 1
ATOM 735 C C . THR A 1 90 ? -11.636 5.743 8.773 1.00 95.44 90 THR A C 1
ATOM 737 O O . THR A 1 90 ? -10.854 6.525 9.315 1.00 95.44 90 THR A O 1
ATOM 740 N N . TYR A 1 91 ? -11.839 5.742 7.457 1.00 95.62 91 TYR A N 1
ATOM 741 C CA . TYR A 1 91 ? -11.307 6.756 6.554 1.00 95.62 91 TYR A CA 1
ATOM 742 C C . TYR A 1 91 ? -12.098 8.064 6.620 1.00 95.62 91 TYR A C 1
ATOM 744 O O . TYR A 1 91 ? -13.283 8.110 6.939 1.00 95.62 91 TYR A O 1
ATOM 752 N N . VAL A 1 92 ? -11.437 9.145 6.223 1.00 95.62 92 VAL A N 1
ATOM 753 C CA . VAL A 1 92 ? -12.079 10.432 5.966 1.00 95.62 92 VAL A CA 1
ATOM 754 C C . VAL A 1 92 ? -12.743 10.384 4.592 1.00 95.62 92 VAL A C 1
ATOM 756 O O . VAL A 1 92 ? -12.126 9.936 3.619 1.00 95.62 92 VAL A O 1
ATOM 759 N N . THR A 1 93 ? -13.973 10.885 4.501 1.00 96.62 93 THR A N 1
ATOM 760 C CA . THR A 1 93 ? -14.723 11.025 3.248 1.00 96.62 93 THR A CA 1
ATOM 761 C C . THR A 1 93 ? -14.779 12.475 2.778 1.00 96.62 93 THR A C 1
ATOM 763 O O . THR A 1 93 ? -14.633 13.412 3.562 1.00 96.62 93 THR A O 1
ATOM 766 N N . ASN A 1 94 ? -15.001 12.678 1.482 1.00 95.56 94 ASN A N 1
ATOM 767 C CA . ASN A 1 94 ? -15.360 13.988 0.942 1.00 95.56 94 ASN A CA 1
ATOM 768 C C . ASN A 1 94 ? -16.867 14.282 1.128 1.00 95.56 94 ASN A C 1
ATOM 770 O O . ASN A 1 94 ? -17.616 13.463 1.662 1.00 95.56 94 ASN A O 1
ATOM 774 N N . ALA A 1 95 ? -17.320 15.437 0.626 1.00 95.31 95 ALA A N 1
ATOM 775 C CA . ALA A 1 95 ? -18.725 15.853 0.677 1.00 95.31 95 ALA A CA 1
ATOM 776 C C . ALA A 1 95 ? -19.695 14.901 -0.052 1.00 95.31 95 ALA A C 1
ATOM 778 O O . ALA A 1 95 ? -20.876 14.876 0.272 1.00 95.31 95 ALA A O 1
ATOM 779 N N . SER A 1 96 ? -19.214 14.105 -1.014 1.00 94.19 96 SER A N 1
ATOM 780 C CA . SER A 1 96 ? -20.014 13.090 -1.711 1.00 94.19 96 SER A CA 1
ATOM 781 C C . SER A 1 96 ? -19.934 11.699 -1.074 1.00 94.19 96 SER A C 1
ATOM 783 O O . SER A 1 96 ? -20.371 10.724 -1.680 1.00 94.19 96 SER A O 1
ATOM 785 N N . GLY A 1 97 ? -19.357 11.587 0.127 1.00 92.25 97 GLY A N 1
ATOM 786 C CA . GLY A 1 97 ? -19.215 10.323 0.851 1.00 92.25 97 GLY A CA 1
ATOM 787 C C . GLY A 1 97 ? -18.109 9.407 0.319 1.00 92.25 97 GLY A C 1
ATOM 788 O O . GLY A 1 97 ? -17.969 8.284 0.791 1.00 92.25 97 GLY A O 1
ATOM 789 N N . ARG A 1 98 ? -17.290 9.856 -0.641 1.00 91.75 98 ARG A N 1
ATOM 790 C CA . ARG A 1 98 ? -16.190 9.049 -1.187 1.00 91.75 98 ARG A CA 1
ATOM 791 C C . ARG A 1 98 ? -14.973 9.069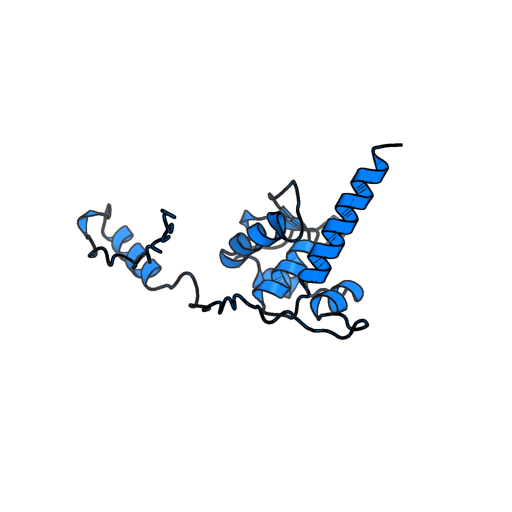 -0.258 1.00 91.75 98 ARG A C 1
ATOM 793 O O . ARG A 1 98 ? -14.583 10.159 0.173 1.00 91.75 98 ARG A O 1
ATOM 800 N N . PRO A 1 99 ? -14.326 7.919 -0.002 1.00 94.94 99 PRO A N 1
ATOM 801 C CA . PRO A 1 99 ? -13.099 7.854 0.790 1.00 94.94 99 PRO A CA 1
ATOM 802 C C . PRO A 1 99 ? -11.973 8.666 0.142 1.00 94.94 99 PRO A C 1
ATOM 804 O O . PRO A 1 99 ? -11.739 8.557 -1.061 1.00 94.94 99 PRO A O 1
ATOM 807 N N . ILE A 1 100 ? -11.253 9.464 0.934 1.00 95.38 100 ILE A N 1
ATOM 808 C CA . ILE A 1 100 ? -10.132 10.282 0.440 1.00 95.38 100 ILE A CA 1
ATOM 809 C C . ILE A 1 100 ? -8.791 9.939 1.089 1.00 95.38 100 ILE A C 1
ATOM 811 O O . ILE A 1 100 ? -7.765 9.927 0.405 1.00 95.38 100 ILE A O 1
ATOM 815 N N . LYS A 1 101 ? -8.774 9.641 2.392 1.00 95.50 101 LYS A N 1
ATOM 816 C CA . LYS A 1 101 ? -7.546 9.341 3.142 1.00 95.50 101 LYS A CA 1
ATOM 817 C C . LYS A 1 101 ? -7.830 8.633 4.466 1.00 95.50 101 LYS A C 1
ATOM 819 O O . LYS A 1 101 ? -8.938 8.736 4.982 1.00 95.50 101 LYS A O 1
ATOM 824 N N . PHE A 1 102 ? -6.813 7.99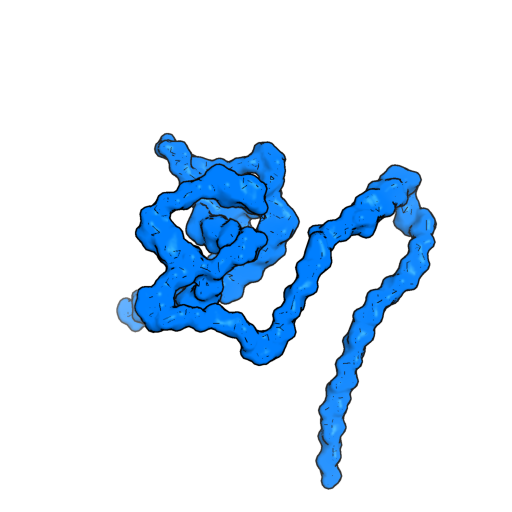8 5.038 1.00 96.06 102 PHE A N 1
ATOM 825 C CA . PHE A 1 102 ? -6.792 7.607 6.451 1.00 96.06 102 PHE A CA 1
ATOM 826 C C . PHE A 1 102 ? -5.880 8.544 7.246 1.00 96.06 102 PHE A C 1
ATOM 828 O O . PHE A 1 102 ? -4.888 9.057 6.712 1.00 96.06 102 PHE A O 1
ATOM 835 N N . ASN A 1 103 ? -6.189 8.752 8.526 1.00 94.19 103 ASN A N 1
ATOM 836 C CA . ASN A 1 103 ? -5.246 9.389 9.442 1.00 94.19 103 ASN A CA 1
ATOM 837 C C . ASN A 1 103 ? -4.197 8.361 9.861 1.00 94.19 103 ASN A C 1
ATOM 839 O O . ASN A 1 103 ? -4.525 7.209 10.134 1.00 94.19 103 ASN A O 1
ATOM 843 N N . THR A 1 104 ? -2.934 8.770 9.944 1.00 92.44 104 THR A N 1
ATOM 844 C CA . THR A 1 104 ? -1.853 7.837 10.293 1.00 92.44 104 THR A CA 1
ATOM 845 C C . THR A 1 104 ? -1.951 7.310 11.720 1.00 92.44 104 THR A C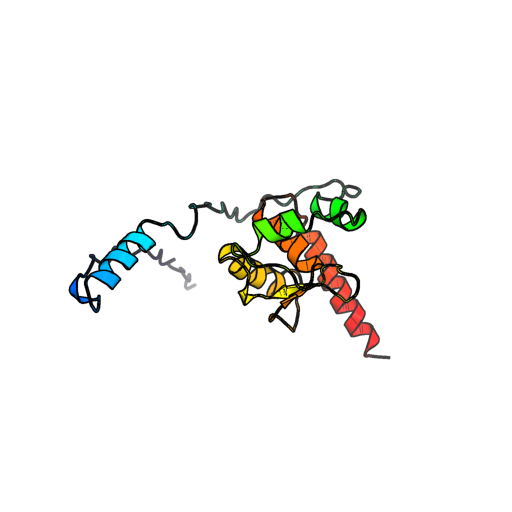 1
ATOM 847 O O . THR A 1 104 ? -1.601 6.161 11.968 1.00 92.44 104 THR A O 1
ATOM 850 N N . TRP A 1 105 ? -2.507 8.106 12.633 1.00 93.12 105 TRP A N 1
ATOM 851 C CA . TRP A 1 105 ? -2.766 7.722 14.024 1.00 93.12 105 TRP A CA 1
ATOM 852 C C . TRP A 1 105 ? -3.851 6.650 14.187 1.00 93.12 105 TRP A C 1
ATOM 854 O O . TRP A 1 105 ? -3.896 5.988 15.218 1.00 93.12 105 TRP A O 1
ATOM 864 N N . ASP A 1 106 ? -4.707 6.470 13.179 1.00 95.44 106 ASP A N 1
ATOM 865 C CA . ASP A 1 106 ? -5.772 5.463 13.192 1.00 95.44 106 ASP A CA 1
ATOM 866 C C . ASP A 1 106 ? -5.285 4.091 12.686 1.00 95.44 106 ASP A C 1
ATOM 868 O O . ASP A 1 106 ? -5.987 3.090 12.837 1.00 95.44 106 ASP A O 1
ATOM 872 N N . LEU A 1 107 ? -4.088 4.029 12.089 1.00 95.38 107 LEU A N 1
ATOM 873 C CA . LEU A 1 107 ? -3.502 2.802 11.551 1.00 95.38 107 LEU A CA 1
ATOM 874 C C . LEU A 1 107 ? -3.088 1.833 12.660 1.00 95.38 107 LEU A C 1
ATOM 876 O O . LEU A 1 107 ? -2.586 2.249 13.706 1.00 95.38 107 LEU A O 1
ATOM 880 N N . ASN A 1 108 ? -3.211 0.534 12.392 1.00 94.81 108 ASN A N 1
ATOM 881 C CA . ASN A 1 108 ? -2.613 -0.488 13.245 1.00 94.81 108 ASN A CA 1
ATOM 882 C C . ASN A 1 108 ? -1.074 -0.484 13.145 1.00 94.81 108 ASN A C 1
ATOM 884 O O . ASN A 1 108 ? -0.485 0.104 12.234 1.00 94.81 108 ASN A O 1
ATOM 888 N N . THR A 1 109 ? -0.407 -1.146 14.092 1.00 92.94 109 THR A N 1
ATOM 889 C CA . THR A 1 109 ? 1.058 -1.106 14.227 1.00 92.94 109 THR A CA 1
ATOM 890 C C . THR A 1 109 ? 1.788 -1.571 12.965 1.00 92.94 109 THR A C 1
ATOM 892 O O . THR A 1 109 ? 2.695 -0.881 12.499 1.00 92.94 109 THR A O 1
ATOM 895 N N . SER A 1 110 ? 1.374 -2.691 12.366 1.00 91.44 110 SER A N 1
ATOM 896 C CA . SER A 1 110 ? 1.983 -3.211 11.132 1.00 91.44 110 SER A CA 1
ATOM 897 C C . SER A 1 110 ? 1.850 -2.217 9.976 1.00 91.44 110 SER A C 1
ATOM 899 O O . SER A 1 110 ? 2.809 -1.980 9.238 1.00 91.44 110 SER A O 1
ATOM 901 N N . SER A 1 111 ? 0.688 -1.572 9.873 1.00 94.81 111 SER A N 1
ATOM 902 C CA . SER A 1 111 ? 0.419 -0.543 8.872 1.00 94.81 111 SER A CA 1
ATOM 903 C C . SER A 1 111 ? 1.280 0.696 9.063 1.00 94.81 111 SER A C 1
ATOM 905 O O . SER A 1 111 ? 1.807 1.202 8.080 1.00 94.81 111 SER A O 1
ATOM 907 N N . GLN A 1 112 ? 1.504 1.163 10.293 1.00 93.06 112 GLN A N 1
ATOM 908 C CA . GLN A 1 112 ? 2.374 2.320 10.555 1.00 93.06 112 GLN A CA 1
ATOM 909 C C . GLN A 1 112 ? 3.838 2.059 10.164 1.00 93.06 112 GLN A C 1
ATOM 911 O O . GLN A 1 112 ? 4.490 2.916 9.556 1.00 93.06 112 GLN A O 1
ATOM 916 N N . VAL A 1 113 ? 4.352 0.863 10.469 1.00 90.94 113 VAL A N 1
ATOM 917 C CA . VAL A 1 113 ? 5.731 0.476 10.131 1.00 90.94 113 VAL A CA 1
ATOM 918 C C . VAL A 1 113 ? 5.913 0.425 8.614 1.00 90.94 113 VAL A C 1
ATOM 920 O O . VAL A 1 113 ? 6.794 1.092 8.068 1.00 90.94 113 VAL A O 1
ATOM 923 N N . LEU A 1 114 ? 5.046 -0.305 7.909 1.00 92.69 114 LEU A N 1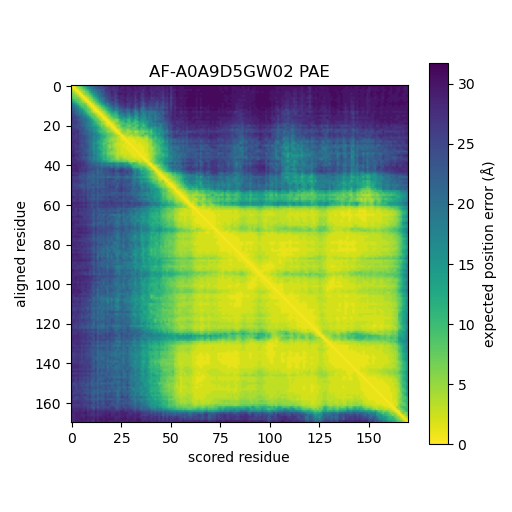
ATOM 924 C CA . LEU A 1 114 ? 5.147 -0.447 6.454 1.00 92.69 114 LEU A CA 1
ATOM 925 C C . LEU A 1 114 ? 4.789 0.842 5.710 1.00 92.69 114 LEU A C 1
ATOM 927 O O . LEU A 1 114 ? 5.382 1.134 4.673 1.00 92.69 114 LEU A O 1
ATOM 931 N N . MET A 1 115 ? 3.896 1.669 6.256 1.00 93.69 115 MET A N 1
ATOM 932 C CA . MET A 1 115 ? 3.627 3.007 5.732 1.00 93.69 115 MET A CA 1
ATOM 933 C C . MET A 1 115 ? 4.906 3.841 5.675 1.00 93.69 115 MET A C 1
ATOM 935 O O . MET A 1 115 ? 5.126 4.532 4.685 1.00 93.69 115 MET A O 1
ATOM 939 N N . THR A 1 116 ? 5.756 3.768 6.701 1.00 90.56 116 THR A N 1
ATOM 940 C CA . THR A 1 116 ? 7.032 4.495 6.719 1.00 90.56 116 THR A CA 1
ATOM 941 C C . THR A 1 116 ? 7.920 4.040 5.560 1.00 90.56 116 THR A C 1
ATOM 943 O O . THR A 1 116 ? 8.401 4.862 4.783 1.00 90.56 116 THR A O 1
ATOM 946 N N . LEU A 1 117 ? 8.059 2.729 5.348 1.00 90.94 117 LEU A N 1
ATOM 947 C CA . LEU A 1 117 ? 8.791 2.201 4.194 1.00 90.94 117 LEU A CA 1
ATOM 948 C C . LEU A 1 117 ? 8.213 2.735 2.869 1.00 90.94 117 LEU A C 1
ATOM 950 O O . LEU A 1 117 ? 8.962 3.231 2.025 1.00 90.94 117 LEU A O 1
ATOM 954 N N . VAL A 1 118 ? 6.887 2.694 2.715 1.00 94.00 118 VAL A N 1
ATOM 955 C CA . VAL A 1 118 ? 6.196 3.139 1.499 1.00 94.00 118 VAL A CA 1
ATOM 956 C C . VAL A 1 118 ? 6.388 4.632 1.245 1.00 94.00 118 VAL A C 1
ATOM 958 O O . VAL A 1 118 ? 6.797 5.003 0.148 1.00 94.00 118 VAL A O 1
ATOM 961 N N . LEU A 1 119 ? 6.123 5.486 2.234 1.00 92.06 119 LEU A N 1
ATOM 962 C CA . LEU A 1 119 ? 6.118 6.943 2.075 1.00 92.06 119 LEU A CA 1
ATOM 963 C C . LEU A 1 119 ? 7.507 7.557 1.914 1.00 92.06 119 LEU A C 1
ATOM 965 O O . LEU A 1 119 ? 7.592 8.663 1.390 1.00 92.06 119 LEU A O 1
ATOM 969 N N . TYR A 1 120 ? 8.567 6.882 2.359 1.00 89.44 120 TYR A N 1
ATOM 970 C CA . TYR A 1 120 ? 9.935 7.388 2.225 1.00 89.44 120 TYR A CA 1
ATOM 971 C C . TYR A 1 120 ? 10.702 6.749 1.066 1.00 89.44 120 TYR A C 1
ATOM 973 O O . TYR A 1 120 ? 11.490 7.439 0.427 1.00 89.44 120 TYR A O 1
ATOM 981 N N . ASN A 1 121 ? 10.465 5.467 0.763 1.00 88.62 121 ASN A N 1
ATOM 982 C CA . ASN A 1 121 ? 11.327 4.718 -0.162 1.00 88.62 121 ASN A CA 1
ATOM 983 C C . ASN A 1 121 ? 10.631 4.290 -1.458 1.00 88.62 121 ASN A C 1
ATOM 985 O O . ASN A 1 121 ? 11.280 4.217 -2.495 1.00 88.62 121 ASN A O 1
ATOM 989 N N . ILE A 1 122 ? 9.328 3.994 -1.423 1.00 91.62 122 ILE A N 1
ATOM 990 C CA . ILE A 1 122 ? 8.627 3.408 -2.582 1.00 91.62 122 ILE A CA 1
ATOM 991 C C . ILE A 1 122 ? 7.831 4.467 -3.342 1.00 91.62 122 ILE A C 1
ATOM 993 O O . ILE A 1 122 ? 7.890 4.527 -4.564 1.00 91.62 122 ILE A O 1
ATOM 997 N N . ARG A 1 123 ? 7.078 5.303 -2.619 1.00 90.75 123 ARG A N 1
ATOM 998 C CA . ARG A 1 123 ? 6.322 6.446 -3.144 1.00 90.75 123 ARG A CA 1
ATOM 999 C C . ARG A 1 123 ? 6.552 7.671 -2.260 1.00 90.75 123 ARG A C 1
ATOM 1001 O O . ARG A 1 123 ? 5.688 7.987 -1.437 1.00 90.75 123 ARG A O 1
ATOM 1008 N N . PRO A 1 124 ? 7.695 8.359 -2.432 1.00 86.94 124 PRO A N 1
ATOM 1009 C CA . PRO A 1 124 ? 8.074 9.508 -1.624 1.00 86.94 124 PRO A CA 1
ATOM 1010 C C . PRO A 1 124 ? 6.974 10.575 -1.524 1.00 86.94 124 PRO A C 1
ATOM 1012 O O . PRO A 1 124 ? 6.456 11.056 -2.539 1.00 86.94 124 PRO A O 1
ATOM 1015 N N . LYS A 1 125 ? 6.617 10.973 -0.297 1.00 83.00 125 LYS A N 1
ATOM 1016 C CA . LYS A 1 125 ? 5.690 12.086 -0.023 1.00 83.00 125 LYS A CA 1
ATOM 1017 C C . LYS A 1 125 ? 6.217 12.984 1.091 1.00 83.00 125 LYS A C 1
ATOM 1019 O O . LYS A 1 125 ? 6.657 12.505 2.127 1.00 83.00 125 LYS A O 1
ATOM 1024 N N . SER A 1 126 ? 6.087 14.297 0.902 1.00 74.81 126 SER A N 1
ATOM 1025 C CA . SER A 1 126 ? 6.518 15.308 1.881 1.00 74.81 126 SER A CA 1
ATOM 1026 C C . SER A 1 126 ? 5.594 15.417 3.099 1.00 74.81 126 SER A C 1
ATOM 1028 O O . SER A 1 126 ? 6.024 15.867 4.155 1.00 74.81 126 SER A O 1
ATOM 1030 N N . HIS A 1 127 ? 4.329 15.009 2.969 1.00 75.50 127 HIS A N 1
ATOM 1031 C CA . HIS A 1 127 ? 3.362 15.003 4.066 1.00 75.50 127 HIS A CA 1
ATOM 1032 C C . HIS A 1 127 ? 3.035 13.565 4.462 1.00 75.50 127 HIS A C 1
ATOM 1034 O O . HIS A 1 127 ? 2.508 12.803 3.652 1.00 75.50 127 HIS A O 1
ATOM 1040 N N . THR A 1 128 ? 3.318 13.222 5.717 1.00 78.94 128 THR A N 1
ATOM 1041 C CA . THR A 1 128 ? 3.141 11.873 6.280 1.00 78.94 128 THR A CA 1
ATOM 1042 C C . THR A 1 128 ? 2.089 11.828 7.391 1.00 78.94 128 THR A C 1
ATOM 1044 O O . THR A 1 128 ? 1.925 10.807 8.045 1.00 78.94 128 THR A O 1
ATOM 1047 N N . SER A 1 129 ? 1.343 12.916 7.614 1.00 81.94 129 SER A N 1
ATOM 1048 C CA . SER A 1 129 ? 0.282 12.993 8.634 1.00 81.94 129 SER A CA 1
ATOM 1049 C C . SER A 1 129 ? -1.028 12.312 8.221 1.00 81.94 129 SER A C 1
ATOM 1051 O O . SER A 1 129 ? -1.914 12.095 9.045 1.00 81.94 129 SER A O 1
ATOM 1053 N N . SER A 1 130 ? -1.174 11.971 6.941 1.00 90.50 130 SER A N 1
ATOM 1054 C CA . SER A 1 130 ? -2.304 11.198 6.430 1.00 90.50 130 SER A CA 1
ATOM 1055 C C . SER A 1 130 ? -1.880 10.389 5.214 1.00 90.50 130 SER A C 1
ATOM 1057 O O . SER A 1 130 ? -0.975 10.803 4.488 1.00 90.50 130 SER A O 1
ATOM 1059 N N . ILE A 1 131 ? -2.551 9.262 4.976 1.00 93.38 131 ILE A N 1
ATOM 1060 C CA . ILE A 1 131 ? -2.314 8.440 3.789 1.00 93.38 131 ILE A CA 1
ATOM 1061 C C . ILE A 1 131 ? -3.482 8.580 2.808 1.00 93.38 131 ILE A C 1
ATOM 1063 O O . ILE A 1 131 ? -4.616 8.247 3.154 1.00 93.38 131 ILE A O 1
ATOM 1067 N N . PRO A 1 132 ? -3.252 9.081 1.583 1.00 93.81 132 PRO A N 1
ATOM 1068 C CA . PRO A 1 132 ? -4.292 9.104 0.561 1.00 93.81 132 PRO A CA 1
ATOM 1069 C C . PRO A 1 132 ? -4.651 7.679 0.119 1.00 93.81 132 PRO A C 1
ATOM 1071 O O . PRO A 1 132 ? -3.832 6.761 0.228 1.00 93.81 132 PRO A O 1
ATOM 1074 N N . MET A 1 133 ? -5.867 7.491 -0.407 1.00 94.00 133 MET A N 1
ATOM 1075 C CA . MET A 1 133 ? -6.396 6.158 -0.741 1.00 94.00 133 MET A CA 1
ATOM 1076 C C . MET A 1 133 ? -5.486 5.334 -1.656 1.00 94.00 133 MET A C 1
ATOM 1078 O O . MET A 1 133 ? -5.367 4.132 -1.460 1.00 94.00 133 MET A O 1
ATOM 1082 N N . ASN A 1 134 ? -4.785 5.951 -2.609 1.00 92.38 134 ASN A N 1
ATOM 1083 C CA . ASN A 1 134 ? -3.861 5.231 -3.489 1.00 92.38 134 ASN A CA 1
ATOM 1084 C C . ASN A 1 134 ? -2.663 4.621 -2.733 1.00 92.38 134 ASN A C 1
ATOM 1086 O O . ASN A 1 134 ? -2.206 3.538 -3.086 1.00 92.38 134 ASN A O 1
ATOM 1090 N N . ILE A 1 135 ? -2.166 5.291 -1.687 1.00 94.12 135 ILE A N 1
ATOM 1091 C CA . ILE A 1 135 ? -1.109 4.757 -0.819 1.00 94.12 135 ILE A CA 1
ATOM 1092 C C . ILE A 1 135 ? -1.680 3.691 0.112 1.00 94.12 135 ILE A C 1
ATOM 1094 O O . ILE A 1 135 ? -1.055 2.650 0.285 1.00 94.12 135 ILE A O 1
ATOM 1098 N N . ALA A 1 136 ? -2.878 3.912 0.659 1.00 95.69 136 ALA A N 1
ATOM 1099 C CA . ALA A 1 136 ? -3.555 2.918 1.487 1.00 95.69 136 ALA A CA 1
ATOM 1100 C C . ALA A 1 136 ? -3.800 1.611 0.714 1.00 95.69 136 ALA A C 1
ATOM 1102 O O . ALA A 1 136 ? -3.501 0.531 1.202 1.00 95.69 136 ALA A O 1
ATOM 1103 N N . CYS A 1 137 ? -4.243 1.701 -0.538 1.00 96.19 137 CYS A N 1
ATOM 1104 C CA . CYS A 1 137 ? -4.451 0.547 -1.407 1.00 96.19 137 CYS A CA 1
ATOM 1105 C C . CYS A 1 137 ? -3.153 -0.233 -1.685 1.00 96.19 137 CYS A C 1
ATOM 1107 O O . CYS A 1 137 ? -3.163 -1.463 -1.675 1.00 96.19 137 CYS A O 1
ATOM 1109 N N . LEU A 1 138 ? -2.031 0.465 -1.896 1.00 96.31 138 LEU A N 1
ATOM 1110 C CA . LEU A 1 138 ? -0.715 -0.168 -2.027 1.00 96.31 138 LEU A CA 1
ATOM 1111 C C . LEU A 1 138 ? -0.295 -0.859 -0.723 1.00 96.31 138 LEU A C 1
ATOM 1113 O O . LEU A 1 138 ? 0.125 -2.011 -0.743 1.00 96.31 138 LEU A O 1
ATOM 1117 N N . LEU A 1 139 ? -0.443 -0.166 0.407 1.00 96.06 139 LEU A N 1
ATOM 1118 C CA . LEU A 1 139 ? -0.112 -0.687 1.730 1.00 96.06 139 LEU A CA 1
ATOM 1119 C C . LEU A 1 139 ? -0.920 -1.949 2.060 1.00 96.06 139 LEU A C 1
ATOM 1121 O O . LEU A 1 139 ? -0.360 -2.921 2.555 1.00 96.06 139 LEU A O 1
ATOM 1125 N N . TYR A 1 140 ? -2.208 -1.957 1.716 1.00 96.88 140 TYR A N 1
ATOM 1126 C CA . TYR A 1 140 ? -3.086 -3.117 1.848 1.00 96.88 140 TYR A CA 1
ATOM 1127 C C . TYR A 1 140 ? -2.564 -4.327 1.065 1.00 96.88 140 TYR A C 1
ATOM 1129 O O . TYR A 1 140 ? -2.487 -5.417 1.619 1.00 96.88 140 TYR A O 1
ATOM 1137 N N . TYR A 1 141 ? -2.156 -4.145 -0.195 1.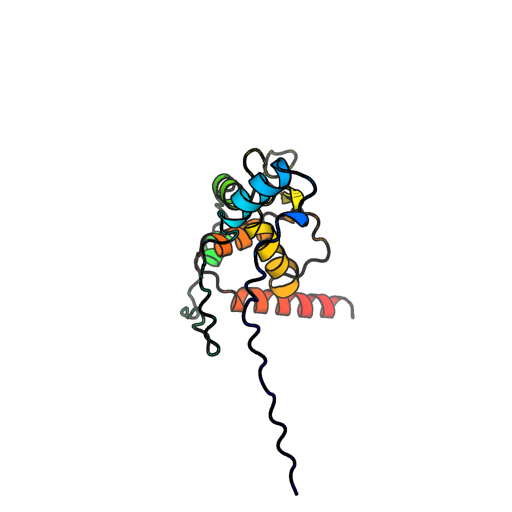00 95.94 141 TYR A N 1
ATOM 1138 C CA . TYR A 1 141 ? -1.610 -5.247 -0.993 1.00 95.94 141 TYR A CA 1
ATOM 1139 C C . TYR A 1 141 ? -0.303 -5.800 -0.413 1.00 95.94 141 TYR A C 1
ATOM 1141 O O . TYR A 1 141 ? -0.089 -7.004 -0.475 1.00 95.94 141 TYR A O 1
ATOM 1149 N N . ILE A 1 142 ? 0.540 -4.945 0.172 1.00 93.81 142 ILE A N 1
ATOM 1150 C CA . ILE A 1 142 ? 1.782 -5.373 0.829 1.00 93.81 142 ILE A CA 1
ATOM 1151 C C . ILE A 1 142 ? 1.477 -6.164 2.110 1.00 93.81 142 ILE A C 1
ATOM 1153 O O . ILE A 1 142 ? 2.074 -7.208 2.346 1.00 93.81 142 ILE A O 1
ATOM 1157 N N . ILE A 1 143 ? 0.553 -5.679 2.944 1.00 93.44 143 ILE A N 1
ATOM 1158 C CA . ILE A 1 143 ? 0.219 -6.310 4.234 1.00 93.44 143 ILE A CA 1
ATOM 1159 C C . ILE A 1 143 ? -0.503 -7.641 4.051 1.00 93.44 143 ILE A C 1
ATOM 1161 O O . ILE A 1 143 ? -0.233 -8.594 4.783 1.00 93.44 143 ILE A O 1
ATOM 1165 N N . ASP A 1 144 ? -1.392 -7.710 3.063 1.00 92.88 144 ASP A N 1
ATOM 1166 C CA . ASP A 1 144 ? -2.166 -8.909 2.745 1.00 92.88 144 ASP A CA 1
ATOM 1167 C C . ASP A 1 144 ? -1.413 -9.883 1.822 1.00 92.88 144 ASP A C 1
ATOM 1169 O O . ASP A 1 144 ? -2.025 -10.770 1.239 1.00 92.88 144 ASP A O 1
ATOM 1173 N N . ASP A 1 145 ? -0.097 -9.698 1.664 1.00 89.88 145 ASP A N 1
ATOM 1174 C CA . ASP A 1 145 ? 0.799 -10.584 0.908 1.00 89.88 145 ASP A CA 1
ATOM 1175 C C . ASP A 1 145 ? 0.349 -10.839 -0.545 1.00 89.88 145 ASP A C 1
ATOM 1177 O O . ASP A 1 145 ? 0.464 -11.933 -1.097 1.00 89.88 145 ASP A O 1
ATOM 1181 N N . LYS A 1 146 ? -0.200 -9.805 -1.191 1.00 91.06 146 LYS A N 1
ATOM 1182 C CA . LYS A 1 146 ? -0.597 -9.855 -2.602 1.00 91.06 146 LYS A CA 1
ATOM 1183 C C . LYS A 1 146 ? 0.567 -9.496 -3.511 1.00 91.06 146 LYS A C 1
ATOM 1185 O O . LYS A 1 146 ? 1.440 -8.705 -3.163 1.00 91.06 146 LYS A O 1
ATOM 1190 N N . HIS A 1 147 ? 0.527 -9.985 -4.750 1.00 91.00 147 HIS A N 1
ATOM 1191 C CA . HIS A 1 147 ? 1.578 -9.688 -5.719 1.00 91.00 147 HIS A CA 1
ATOM 1192 C C . HIS A 1 147 ? 1.603 -8.202 -6.098 1.00 91.00 147 HIS A C 1
ATOM 1194 O O . HIS A 1 147 ? 0.709 -7.687 -6.787 1.00 91.00 147 HIS A O 1
ATOM 1200 N N . VAL A 1 148 ? 2.689 -7.537 -5.702 1.00 92.56 148 VAL A N 1
ATOM 1201 C CA . VAL A 1 148 ? 3.017 -6.165 -6.079 1.00 92.56 148 VAL A CA 1
ATOM 1202 C C . VAL A 1 148 ? 4.351 -6.144 -6.811 1.00 92.56 148 VAL A C 1
ATOM 1204 O O . VAL A 1 148 ? 5.376 -6.575 -6.292 1.00 92.56 148 VAL A O 1
ATOM 1207 N N . ASP A 1 149 ? 4.343 -5.582 -8.014 1.00 92.69 149 ASP A N 1
ATOM 1208 C CA . ASP A 1 149 ? 5.565 -5.262 -8.745 1.00 92.69 149 ASP A CA 1
ATOM 1209 C C . ASP A 1 149 ? 6.163 -3.957 -8.198 1.00 92.69 149 ASP A C 1
ATOM 1211 O O . ASP A 1 149 ? 5.841 -2.847 -8.637 1.00 92.69 149 ASP A O 1
ATOM 1215 N N . MET A 1 150 ? 7.000 -4.106 -7.172 1.00 91.00 150 MET A N 1
ATOM 1216 C CA . MET A 1 150 ? 7.656 -2.989 -6.493 1.00 91.00 150 MET A CA 1
ATOM 1217 C C . MET A 1 150 ? 8.658 -2.277 -7.402 1.00 91.00 150 MET A C 1
ATOM 1219 O O . MET A 1 150 ? 8.741 -1.048 -7.366 1.00 91.00 150 MET A O 1
ATOM 1223 N N . ALA A 1 151 ? 9.375 -3.030 -8.243 1.00 90.00 151 ALA A N 1
ATOM 1224 C CA . ALA A 1 151 ? 10.367 -2.490 -9.165 1.00 90.00 151 ALA A CA 1
ATOM 1225 C C . ALA A 1 151 ? 9.713 -1.512 -10.145 1.00 90.00 151 ALA A C 1
ATOM 1227 O O . ALA A 1 151 ? 10.170 -0.377 -10.294 1.00 90.00 151 ALA A O 1
ATOM 1228 N N . ARG A 1 152 ? 8.573 -1.895 -10.728 1.00 90.25 152 ARG A N 1
ATOM 1229 C CA . ARG A 1 152 ? 7.814 -1.028 -11.632 1.00 90.25 152 ARG A CA 1
ATOM 1230 C C . ARG A 1 152 ? 7.229 0.194 -10.934 1.00 90.25 152 ARG A C 1
ATOM 1232 O O . ARG A 1 152 ? 7.178 1.268 -11.533 1.00 90.25 152 ARG A O 1
ATOM 1239 N N . ILE A 1 153 ? 6.781 0.075 -9.680 1.00 93.25 153 ILE A N 1
ATOM 1240 C CA . ILE A 1 153 ? 6.308 1.238 -8.909 1.00 93.25 153 ILE A CA 1
ATOM 1241 C C . ILE A 1 153 ? 7.446 2.241 -8.707 1.00 93.25 153 ILE A C 1
ATOM 1243 O O . ILE A 1 153 ? 7.267 3.419 -9.014 1.00 93.25 153 ILE A O 1
ATOM 1247 N N . ILE A 1 154 ? 8.609 1.776 -8.249 1.00 92.88 154 ILE A N 1
ATOM 1248 C CA . ILE A 1 154 ? 9.775 2.628 -7.990 1.00 92.88 154 ILE A CA 1
ATOM 1249 C C . ILE A 1 154 ? 10.279 3.264 -9.289 1.00 92.88 154 ILE A C 1
ATOM 1251 O O . ILE A 1 154 ? 10.483 4.476 -9.332 1.00 92.88 154 ILE A O 1
ATOM 1255 N N . ALA A 1 155 ? 10.403 2.488 -10.370 1.00 91.81 155 ALA A N 1
ATOM 1256 C CA . ALA A 1 155 ? 10.822 2.994 -11.676 1.00 91.81 155 ALA A CA 1
ATOM 1257 C C . ALA A 1 155 ? 9.891 4.109 -12.186 1.00 91.81 155 ALA A C 1
ATOM 1259 O O . ALA A 1 155 ? 10.352 5.135 -12.690 1.00 91.81 155 ALA A O 1
ATOM 1260 N N . ASN A 1 156 ? 8.576 3.950 -12.000 1.00 91.62 156 ASN A N 1
ATOM 1261 C CA . ASN A 1 156 ? 7.602 4.976 -12.364 1.00 91.62 156 ASN A CA 1
ATOM 1262 C C . ASN A 1 156 ? 7.721 6.235 -11.496 1.00 91.62 156 ASN A C 1
ATOM 1264 O O . ASN A 1 156 ? 7.654 7.339 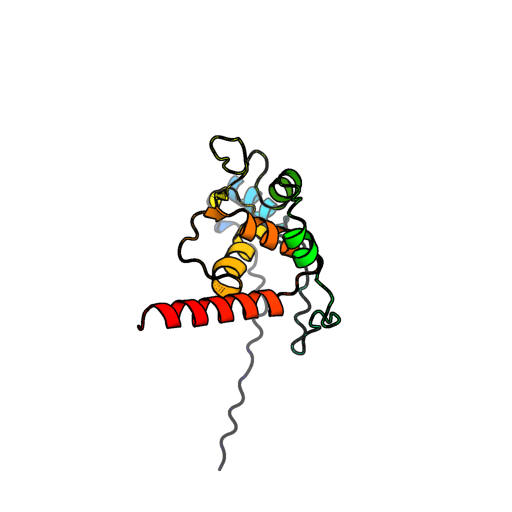-12.032 1.00 91.62 156 ASN A O 1
ATOM 1268 N N . GLU A 1 157 ? 7.918 6.104 -10.182 1.00 92.00 157 GLU A N 1
ATOM 1269 C CA . GLU A 1 157 ? 8.137 7.266 -9.308 1.00 92.00 157 GLU A CA 1
ATOM 1270 C C . GLU A 1 157 ? 9.435 8.003 -9.670 1.00 92.00 157 GLU A C 1
ATOM 1272 O O . GLU A 1 157 ? 9.426 9.227 -9.792 1.00 92.00 157 GLU A O 1
ATOM 1277 N N . MET A 1 158 ? 10.525 7.282 -9.957 1.00 91.44 158 MET A N 1
ATOM 1278 C CA . MET A 1 158 ? 11.775 7.874 -10.450 1.00 91.44 158 MET A CA 1
ATOM 1279 C C . MET A 1 158 ? 11.561 8.631 -11.766 1.00 91.44 158 MET A C 1
ATOM 1281 O O . MET A 1 158 ? 11.940 9.799 -11.872 1.00 91.44 158 MET A O 1
ATOM 1285 N N . LYS A 1 159 ? 10.886 8.014 -12.746 1.00 92.19 159 LYS A N 1
ATOM 1286 C CA . LYS A 1 159 ? 10.535 8.666 -14.018 1.00 92.19 159 LYS A CA 1
ATOM 1287 C C . LYS A 1 159 ? 9.727 9.944 -13.788 1.00 92.19 159 LYS A C 1
ATOM 1289 O O . LYS A 1 159 ? 10.004 10.966 -14.416 1.00 92.19 159 LYS A O 1
ATOM 1294 N N . MET A 1 160 ? 8.747 9.907 -12.884 1.00 89.19 160 MET A N 1
ATOM 1295 C CA . MET A 1 160 ? 7.920 11.066 -12.540 1.00 89.19 160 MET A CA 1
ATOM 1296 C C . MET A 1 160 ? 8.733 12.188 -11.892 1.00 89.19 160 MET A C 1
ATOM 1298 O O . MET A 1 160 ? 8.542 13.350 -12.248 1.00 89.19 160 MET A O 1
ATOM 1302 N N . ILE A 1 161 ? 9.642 11.865 -10.969 1.00 87.06 161 ILE A N 1
ATOM 1303 C CA . ILE A 1 161 ? 10.516 12.845 -10.308 1.00 87.06 161 ILE A CA 1
ATOM 1304 C C . ILE A 1 161 ? 11.422 13.531 -11.336 1.00 87.06 161 ILE A C 1
ATOM 1306 O O . ILE A 1 161 ? 11.459 14.760 -11.389 1.00 87.06 161 ILE A O 1
ATOM 1310 N N . VAL A 1 162 ? 12.080 12.751 -12.199 1.00 88.88 162 VAL A N 1
ATOM 1311 C CA . VAL A 1 162 ? 12.939 13.276 -13.273 1.00 88.88 162 VAL A CA 1
ATOM 1312 C C . VAL A 1 162 ? 12.138 14.174 -14.220 1.00 88.88 162 VAL A C 1
ATOM 1314 O O . VAL A 1 162 ? 12.551 15.292 -14.523 1.00 88.88 162 VAL A O 1
ATOM 1317 N N . SER A 1 163 ? 10.946 13.730 -14.628 1.00 86.69 163 SER A N 1
ATOM 1318 C CA . SER A 1 163 ? 10.085 14.490 -15.545 1.00 86.69 163 SER A CA 1
ATOM 1319 C C . SER A 1 163 ? 9.604 15.815 -14.940 1.00 86.69 163 SER A C 1
ATOM 1321 O O . SER A 1 163 ? 9.470 16.809 -15.652 1.00 86.69 163 SER A O 1
ATOM 1323 N N . ARG A 1 164 ? 9.357 15.857 -13.624 1.00 78.94 164 ARG A N 1
ATOM 1324 C CA . ARG A 1 164 ? 8.941 17.075 -12.908 1.00 78.94 164 ARG A CA 1
ATOM 1325 C C . ARG A 1 164 ? 10.079 18.077 -12.739 1.00 78.94 164 ARG A C 1
ATOM 1327 O O . ARG A 1 164 ? 9.832 19.271 -12.855 1.00 78.94 164 ARG A O 1
ATOM 1334 N N . GLY A 1 165 ? 11.307 17.607 -12.516 1.00 65.38 165 GLY A N 1
ATOM 1335 C CA . GLY A 1 165 ? 12.490 18.471 -12.467 1.00 65.38 165 GLY A CA 1
ATOM 1336 C C . GLY A 1 165 ? 12.768 19.177 -13.800 1.00 65.38 165 GLY A C 1
ATOM 1337 O O . GLY A 1 165 ? 13.149 20.341 -13.805 1.00 65.38 165 GLY A O 1
ATOM 1338 N N . HIS A 1 166 ? 12.493 18.513 -14.929 1.00 55.28 166 HIS A N 1
ATOM 1339 C CA . HIS A 1 166 ? 12.696 19.073 -16.272 1.00 55.28 166 HIS A CA 1
ATOM 1340 C C . HIS A 1 166 ? 11.769 20.265 -16.601 1.00 55.28 166 HIS A C 1
ATOM 1342 O O . HIS A 1 166 ? 12.129 21.111 -17.409 1.00 55.28 166 HIS A O 1
ATOM 1348 N N . HIS A 1 167 ? 10.599 20.374 -15.959 1.00 51.34 167 HIS A N 1
ATOM 1349 C CA . HIS A 1 167 ? 9.632 21.458 -16.209 1.00 51.34 167 HIS A CA 1
ATOM 1350 C C . HIS A 1 167 ? 9.892 22.736 -15.391 1.00 51.34 167 HIS A C 1
ATOM 1352 O O . HIS A 1 167 ? 9.182 23.719 -15.570 1.00 51.34 167 HIS A O 1
ATOM 1358 N N . LEU A 1 168 ? 10.881 22.738 -14.491 1.00 50.69 168 LEU A N 1
ATOM 1359 C CA . LEU A 1 168 ? 11.257 23.910 -13.683 1.00 50.69 168 LEU A CA 1
ATOM 1360 C C . LEU A 1 168 ? 12.470 24.668 -14.255 1.00 50.69 168 LEU A C 1
ATOM 1362 O O . LEU A 1 168 ? 12.948 25.607 -13.624 1.00 50.69 168 LEU A O 1
ATOM 1366 N N . GLY A 1 169 ? 12.987 24.239 -15.412 1.00 48.28 169 GLY A N 1
ATOM 1367 C CA . GLY A 1 169 ? 14.210 24.764 -16.027 1.00 48.28 169 GLY A CA 1
ATOM 1368 C C . GLY A 1 169 ? 14.039 25.438 -17.392 1.00 48.28 169 GLY A C 1
ATOM 1369 O O . GLY A 1 169 ? 15.059 25.696 -18.024 1.00 48.28 169 GLY A O 1
ATOM 1370 N N . ASN A 1 170 ? 12.806 25.707 -17.839 1.00 36.94 170 ASN A N 1
ATOM 1371 C CA . ASN A 1 170 ? 12.510 26.423 -19.089 1.00 36.94 170 ASN A CA 1
ATOM 1372 C C . ASN A 1 170 ? 11.710 27.695 -18.818 1.00 36.94 170 ASN A C 1
ATOM 1374 O O . ASN A 1 170 ? 10.692 27.586 -18.097 1.00 36.94 170 ASN A O 1
#

Radius of gyration: 21.86 Å; Cα contacts (8 Å, |Δi|>4): 121; chains: 1; bounding box: 73×41×62 Å

Mean predicted aligned error: 13.4 Å

Foldseek 3Di:
DDDDDDDDDPDPDPPPPPDDPVVDPDDVRVVVVVVVVVPDPDPPPPPPPDVVDPADDDPPPDDFPLRVCVVVVPDPQVLLPVQFFDPPAHADADPVRHGFKGFLVRTDPLNNVVLVCCCVPQQPDPDSRIGTPSSSSVSSCVSVVGDDNSVVSNVVNVVVVVVVVVVVPD

Sequence (170 aa):
MQKTNVRTSFAHTPKEDPFNHSKFLGADQEYRYKELASKSIWSERTFNINPEGNPLTLPDDELCQYSKRLSQGDWNFELVKDTLVLPGRTYVTNASGRPIKFNTWDLNTSSQVLMTLVLYNIRPKSHTSSIPMNIACLLYYIIDDKHVDMARIIANEMKMIVSRGHHLGN